Protein 7T5V (pdb70)

InterPro domains:
  IPR001387 Cro/C1-type, helix-turn-helix domain [PS50943] (9-64)
  IPR001387 Cro/C1-type, helix-turn-helix domain [SM00530] (8-64)
  IPR001387 Cro/C1-type, helix-turn-helix domain [cd00093] (6-64)
  IPR010982 Lambda repressor-like, DNA-binding domain superfamily [G3DSA:1.10.260.40] (1-75)
  IPR010982 Lambda repressor-like, DNA-binding domain superfamily [SSF47413] (3-68)
  IPR050807 Transcriptional regulator/dioxygenase, bacterial-type [PTHR46797] (2-76)

Nearest PDB structures (foldseek):
  4po6-assembly1_A  TM=9.349E-01  e=4.430E+00  Homo sapiens

Organism: Escherichia coli (NCBI:txid562)

B-factor: mean 28.22, std 9.99, range [15.95, 62.63]

Foldseek 3Di:
DVVVVVVVVVVLVPDDPVVVVVVVVVVVVVVPPD

Secondary structure (DSSP, 8-state):
-HHHHHHHHHHHHTS-HHHHHHHHHHHHHHHH--

Sequence (34 aa):
ERHLDDAFFRGYKNLEPEAKAQLRKMMLDTFKKDF

Structure (mmCIF, N/CA/C/O backbone):
data_7T5V
#
_entry.id   7T5V
#
_cell.length_a   38.383
_cell.length_b   38.383
_cell.length_c   59.428
_cell.angle_alpha  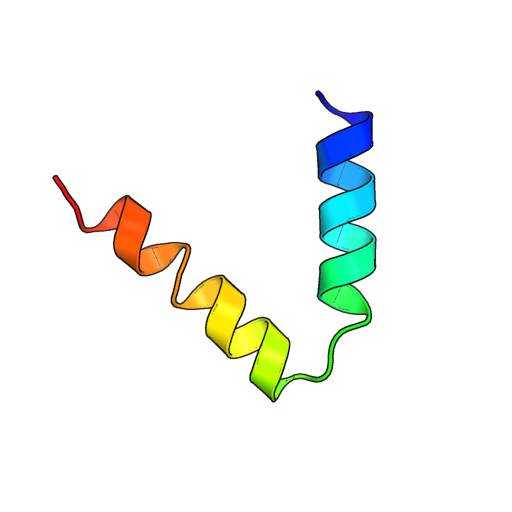 90.000
_cell.angle_beta   90.000
_cell.angle_gamma   90.000
#
_symmetry.space_group_name_H-M   'P 43 21 2'
#
loop_
_entity.id
_entity.type
_entity.pdbx_description
1 polymer 'Helix-turn-helix domain-containing protein'
2 water water
#
loop_
_atom_site.group_PDB
_atom_site.id
_atom_site.type_symbol
_atom_site.label_atom_id
_atom_site.label_alt_id
_atom_site.label_comp_id
_atom_site.label_asym_id
_atom_site.label_entity_id
_atom_site.label_seq_id
_atom_site.pdbx_PDB_ins_code
_atom_site.Cartn_x
_atom_site.Cartn_y
_atom_site.Cartn_z
_atom_site.occupancy
_atom_site.B_iso_or_equiv
_atom_site.auth_seq_id
_atom_site.auth_comp_id
_atom_site.auth_asym_id
_atom_site.auth_atom_id
_atom_site.pdbx_PDB_model_num
ATOM 1 N N . GLU A 1 11 ? -4.01930 3.01212 -1.09621 1.000 39.64554 74 GLU A N 1
ATOM 2 C CA . GLU A 1 11 ? -3.48337 3.85450 -2.16510 1.00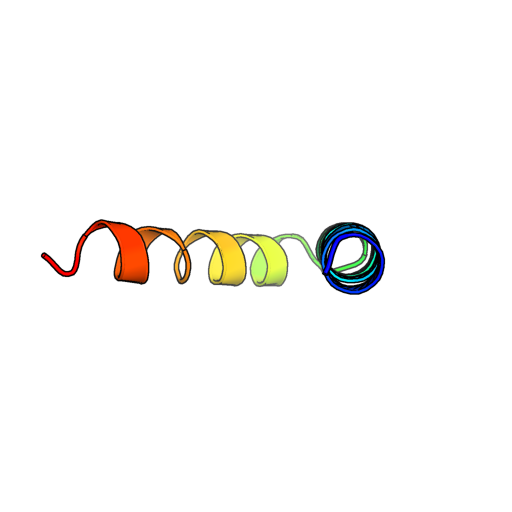0 38.61882 74 GLU A CA 1
ATOM 3 C C . GLU A 1 11 ? -3.19305 3.04818 -3.44472 1.000 33.73932 74 GLU A C 1
ATOM 4 O O . GLU A 1 11 ? -3.90206 3.17559 -4.42462 1.000 30.66976 74 GLU A O 1
ATOM 15 N N . ARG A 1 12 ? -2.17859 2.18261 -3.42547 1.000 32.07185 75 ARG A N 1
ATOM 16 C CA . ARG A 1 12 ? -1.76652 1.49968 -4.65258 1.000 30.92625 75 ARG A CA 1
ATOM 17 C C . ARG A 1 12 ? -2.87164 0.60913 -5.20634 1.000 26.48358 75 ARG A C 1
ATOM 18 O O . ARG A 1 12 ? -3.07891 0.54942 -6.42481 1.000 25.77378 75 ARG A O 1
ATOM 39 N N . HIS A 1 13 ? -3.58791 -0.09869 -4.33654 1.000 24.92894 76 HIS A N 1
ATOM 40 C CA . HIS A 1 13 ? -4.65904 -0.96905 -4.80589 1.000 24.25982 76 HIS A CA 1
ATOM 41 C C . HIS A 1 13 ? -5.81360 -0.16950 -5.38676 1.000 21.57758 76 HIS A C 1
ATOM 42 O O . HIS A 1 13 ? -6.39878 -0.57222 -6.39259 1.000 21.06223 76 HIS A O 1
ATOM 56 N N . LEU A 1 14 ? -6.12630 0.99515 -4.81523 1.000 20.56505 77 LEU A N 1
ATOM 57 C CA . LEU A 1 14 ? -7.17754 1.80956 -5.40796 1.000 20.96010 77 LEU A CA 1
ATOM 58 C C . LEU A 1 14 ? -6.75887 2.28054 -6.78806 1.000 18.96847 77 LEU A C 1
ATOM 59 O O . LEU A 1 14 ? -7.56616 2.29524 -7.71744 1.000 18.40014 77 LEU A O 1
ATOM 75 N N . ASP A 1 15 ? -5.48404 2.64548 -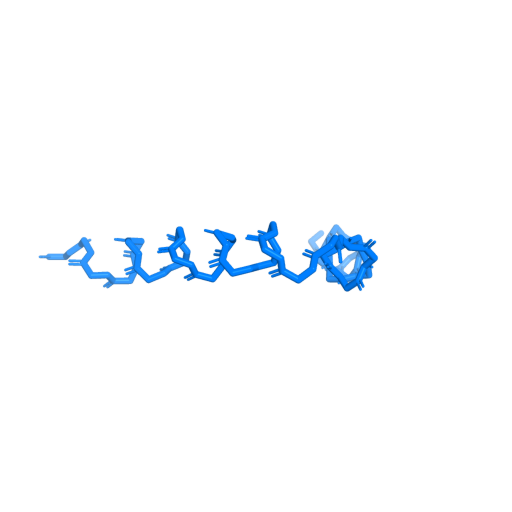6.92980 1.000 18.98472 78 ASP A N 1
ATOM 76 C CA . ASP A 1 15 ? -4.97382 3.17560 -8.18293 1.000 19.85928 78 ASP A CA 1
ATOM 77 C C . ASP A 1 15 ? -4.92415 2.09772 -9.25867 1.000 19.14639 78 ASP A C 1
ATOM 78 O O . ASP A 1 15 ? -5.28769 2.33585 -10.40768 1.000 18.25486 78 ASP A O 1
ATOM 87 N N . ASP A 1 16 ? -4.44507 0.89963 -8.90760 1.000 19.68767 79 ASP A N 1
ATOM 88 C CA . ASP A 1 16 ? -4.35244 -0.17607 -9.89462 1.000 20.48602 79 ASP A CA 1
ATOM 89 C C . ASP A 1 16 ? -5.74031 -0.63573 -10.34491 1.000 18.61599 79 ASP A C 1
ATOM 90 O O . ASP A 1 16 ? -5.95841 -0.89286 -11.53129 1.000 18.76360 79 ASP A O 1
ATOM 99 N N . ALA A 1 17 ? -6.70403 -0.68116 -9.42997 1.000 18.46483 80 ALA A N 1
ATOM 100 C CA . ALA A 1 17 ? -8.07262 -1.01120 -9.81910 1.000 17.81480 80 ALA A CA 1
ATOM 101 C C . ALA A 1 17 ? -8.65275 0.06903 -10.72431 1.000 17.86420 80 ALA A C 1
ATOM 102 O O . ALA A 1 17 ? -9.25946 -0.23288 -11.74383 1.000 17.65570 80 ALA A O 1
ATOM 109 N N . PHE A 1 18 ? -8.37342 1.33244 -10.40816 1.000 17.42536 81 PHE A N 1
ATOM 110 C CA . PHE A 1 18 ? -8.80316 2.43518 -11.25428 1.000 17.27779 81 PHE A CA 1
ATOM 111 C C . PHE A 1 18 ? -8.27455 2.26552 -12.67205 1.000 16.62464 81 PHE A C 1
ATOM 112 O O . PHE A 1 18 ? -9.01636 2.42295 -13.64535 1.000 17.03604 81 PHE A O 1
ATOM 129 N N . PHE A 1 19 ? -6.97855 1.96123 -12.82005 1.000 17.70406 82 PHE A N 1
ATOM 130 C CA . PHE A 1 19 ? -6.40803 1.83649 -14.16784 1.000 17.31810 82 PHE A CA 1
ATOM 131 C C . PHE A 1 19 ? -7.06499 0.70539 -14.94694 1.000 18.68798 82 PHE A C 1
ATOM 132 O O . PHE A 1 19 ? -7.36802 0.84314 -16.14062 1.000 17.87572 82 PHE A O 1
ATOM 149 N N . ARG A 1 20 ? -7.26660 -0.43184 -14.28869 1.000 18.60778 83 ARG A N 1
ATOM 150 C CA . ARG A 1 20 ? -7.97052 -1.53839 -14.93547 1.000 19.10095 83 ARG A CA 1
ATOM 151 C C . ARG A 1 20 ? -9.38672 -1.13739 -15.34939 1.000 18.57314 83 ARG A C 1
ATOM 152 O O . ARG A 1 20 ? -9.83288 -1.46650 -16.45987 1.000 19.71435 83 ARG A O 1
ATOM 173 N N . GLY A 1 21 ? -10.11111 -0.43111 -14.48630 1.000 18.10614 84 GLY A N 1
ATOM 174 C CA . GLY A 1 21 ? -11.43732 0.04616 -14.86515 1.000 18.81447 84 GLY A CA 1
ATOM 175 C C . GLY A 1 21 ? -11.40262 1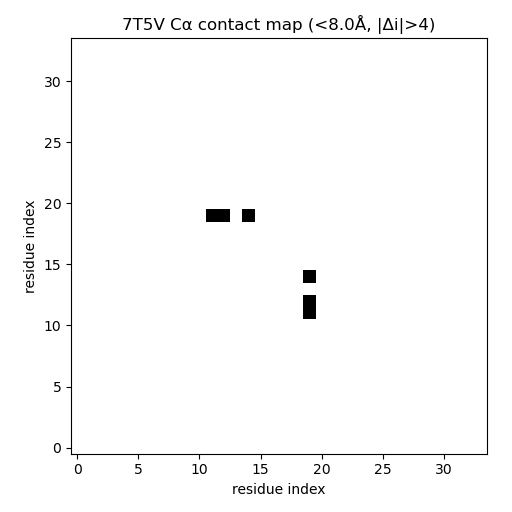.01389 -16.03102 1.000 18.81131 84 GLY A C 1
ATOM 176 O O . GLY A 1 21 ? -12.23307 0.94620 -16.93394 1.000 18.95598 84 GLY A O 1
ATOM 180 N N . TYR A 1 22 ? -10.43992 1.93120 -16.02083 1.000 18.36858 85 TYR A N 1
ATOM 181 C CA . TYR A 1 22 ? -10.27810 2.88572 -17.11398 1.000 19.33501 85 TYR A CA 1
ATOM 182 C C . TYR A 1 22 ? -10.04340 2.16812 -18.43314 1.000 19.77095 85 TYR A C 1
ATOM 183 O O . TYR A 1 22 ? -10.66530 2.49950 -19.44549 1.000 20.30894 85 TYR A O 1
ATOM 201 N N . LYS A 1 23 ? -9.21181 1.11904 -18.41841 1.000 19.55097 86 LYS A N 1
ATOM 202 C CA . LYS A 1 23 ? -8.92761 0.38405 -19.64160 1.000 21.12369 86 LYS A CA 1
ATOM 203 C C . LYS A 1 23 ? -10.12202 -0.40543 -20.14656 1.000 22.29946 86 LYS A C 1
ATOM 204 O O . LYS A 1 23 ? -10.16117 -0.73355 -21.33412 1.000 24.70048 86 LYS A O 1
ATOM 223 N N . ASN A 1 24 ? -11.09924 -0.68911 -19.28914 1.000 21.87940 87 ASN A N 1
ATOM 224 C CA . ASN A 1 24 ? -12.32340 -1.35919 -19.69354 1.000 22.86483 87 ASN A CA 1
ATOM 225 C C . ASN A 1 24 ? -13.38977 -0.40767 -20.22341 1.000 21.68231 87 ASN A C 1
ATOM 226 O O . ASN A 1 24 ? -14.42246 -0.86753 -20.70692 1.000 23.17176 87 ASN A O 1
ATOM 237 N N . LEU A 1 25 ? -13.17523 0.89532 -20.15619 1.000 20.45991 88 LEU A N 1
ATOM 238 C CA . LEU A 1 25 ? -14.14569 1.84180 -20.67166 1.000 20.25624 88 LEU A CA 1
ATOM 239 C C . LEU A 1 25 ? -14.08257 1.87997 -22.19419 1.000 19.97727 88 LEU A C 1
ATOM 240 O O . LEU A 1 25 ? -13.07681 1.52553 -22.80712 1.000 20.98002 88 LEU A O 1
ATOM 256 N N . GLU A 1 26 ? -15.16103 2.35173 -22.79807 1.000 20.60687 89 GLU A N 1
ATOM 257 C CA . GLU A 1 26 ? -15.15050 2.65613 -24.21533 1.000 20.93706 89 GLU A CA 1
ATOM 258 C C . GLU A 1 26 ? -14.11382 3.74363 -24.51111 1.000 20.10877 89 GLU A C 1
ATOM 259 O O . GLU A 1 26 ? -13.85252 4.60546 -23.66341 1.000 19.27634 89 GLU A O 1
ATOM 271 N N . PRO A 1 27 ? -13.55347 3.76461 -25.72694 1.000 20.45027 90 PRO A N 1
ATOM 272 C CA . PRO A 1 27 ? -12.50767 4.75671 -26.02649 1.000 20.47795 90 PR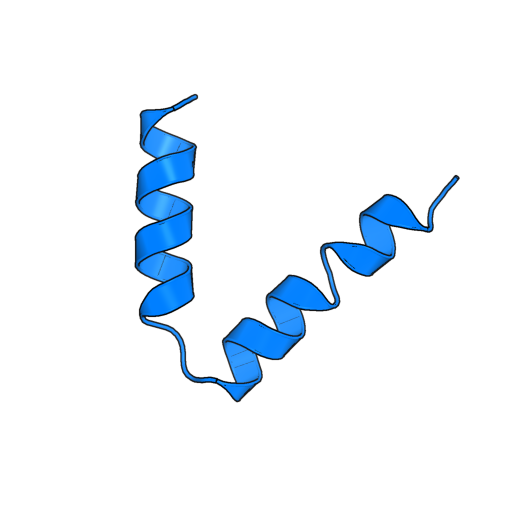O A CA 1
ATOM 273 C C . PRO A 1 27 ? -12.95151 6.17861 -25.81175 1.000 18.82393 90 PRO A C 1
ATOM 274 O O . PRO A 1 27 ? -12.15898 7.01031 -25.35641 1.000 17.94559 90 PRO A O 1
ATOM 285 N N . GLU A 1 28 ? -14.21294 6.48977 -26.10572 1.000 18.38274 91 GLU A N 1
ATOM 286 C CA . GLU A 1 28 ? -14.69886 7.86145 -25.96338 1.000 18.38867 91 GLU A CA 1
ATOM 287 C C . GLU A 1 28 ? -14.77681 8.27521 -24.49427 1.000 18.00028 91 GLU A C 1
ATOM 288 O O . GLU A 1 28 ? -14.56869 9.45347 -24.17728 1.000 17.87723 91 GLU A O 1
ATOM 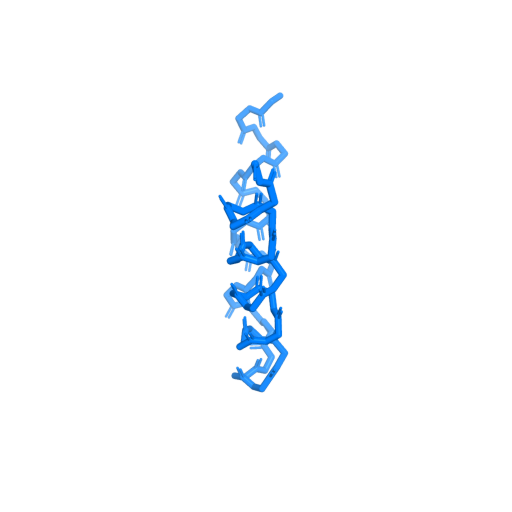300 N N . ALA A 1 29 ? -15.06316 7.34037 -23.60142 1.000 17.25515 92 ALA A N 1
ATOM 301 C CA . ALA A 1 29 ? -15.04459 7.59811 -22.16412 1.000 17.23782 92 ALA A CA 1
ATOM 302 C C . ALA A 1 29 ? -13.61899 7.72470 -21.63697 1.000 16.59380 92 ALA A C 1
ATOM 303 O O . ALA A 1 29 ? -13.33014 8.62978 -20.85242 1.000 16.25370 92 ALA A O 1
ATOM 310 N N . LYS A 1 30 ? -12.71062 6.84718 -22.07261 1.000 16.30307 93 LYS A N 1
ATOM 311 C CA . LYS A 1 30 ? -11.29821 6.99760 -21.73487 1.000 16.91582 93 LYS A CA 1
ATOM 312 C C . LYS A 1 30 ? -10.77744 8.37226 -22.10576 1.000 16.36094 93 LYS A C 1
ATOM 313 O O . LYS A 1 30 ? -10.09377 9.01935 -21.30083 1.000 16.47860 93 LYS A O 1
ATOM 332 N N . ALA A 1 31 ? -11.15804 8.87714 -23.28723 1.000 17.52331 94 ALA A N 1
ATOM 333 C CA . ALA A 1 31 ? -10.72635 10.19806 -23.71863 1.000 18.77694 94 ALA A CA 1
ATOM 334 C C . ALA A 1 31 ? -11.18383 11.28161 -22.75570 1.000 17.37877 94 ALA A C 1
ATOM 335 O O . ALA A 1 31 ? -10.45145 12.23954 -22.49274 1.000 17.03236 94 ALA A O 1
ATOM 342 N N . GLN A 1 32 ? -12.39498 11.16027 -22.22769 1.000 17.57229 95 GLN A N 1
ATOM 343 C CA . GLN A 1 32 ? -12.89647 12.14091 -21.26772 1.000 18.87897 95 GLN A CA 1
ATOM 344 C C . GLN A 1 32 ? -12.13043 12.10655 -19.95535 1.000 18.29194 95 GLN A C 1
ATOM 345 O O . GLN A 1 32 ? -11.87789 13.16153 -19.35951 1.000 17.93015 95 GLN A O 1
ATOM 359 N N . LEU A 1 33 ? -11.719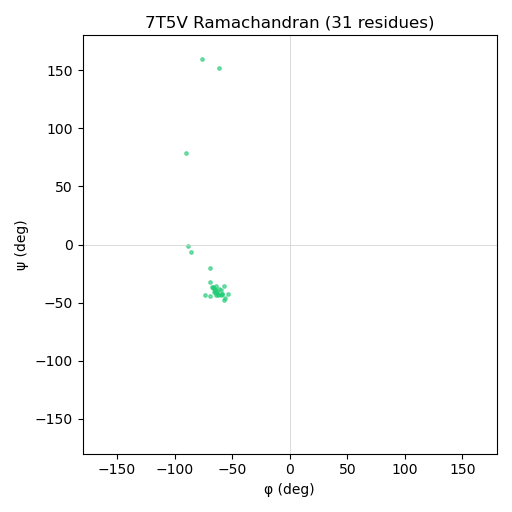43 10.91859 -19.49939 1.000 17.06551 96 LEU A N 1
ATOM 360 C CA . LEU A 1 33 ? -10.87820 10.84855 -18.31158 1.000 16.78359 96 LEU A CA 1
ATOM 361 C C . LEU A 1 33 ? -9.52353 11.50064 -18.55295 1.000 15.94540 96 LEU A C 1
ATOM 362 O O . LEU A 1 33 ? -8.99226 12.20998 -17.68566 1.000 15.96369 96 LEU A O 1
ATOM 378 N N . ARG A 1 34 ? -8.95820 11.31084 -19.73015 1.000 16.37308 97 ARG A N 1
ATOM 379 C CA . ARG A 1 34 ? -7.69488 11.97179 -20.04712 1.000 16.56291 97 ARG A CA 1
ATOM 380 C C . ARG A 1 34 ? -7.86985 13.49033 -20.08891 1.000 16.62320 97 ARG A C 1
ATOM 381 O O . ARG A 1 34 ? -7.01317 14.24146 -19.61717 1.000 16.88965 97 ARG A O 1
ATOM 402 N N . LYS A 1 35 ? -9.00130 13.96542 -20.60471 1.000 16.64821 98 LYS A N 1
ATOM 403 C CA . LYS A 1 35 ? -9.27518 15.39709 -20.59876 1.000 18.55186 98 LYS A CA 1
ATOM 404 C C . LYS A 1 35 ? -9.39651 15.93972 -19.17813 1.000 18.79140 98 LYS A C 1
ATOM 405 O O . LYS A 1 35 ? -8.88197 17.02811 -18.88691 1.000 18.81883 98 LYS A O 1
ATOM 424 N N . MET A 1 36 ? -10.06116 15.21000 -18.27993 1.000 17.41594 99 MET A N 1
ATOM 425 C CA A MET A 1 36 ? -10.16429 15.63378 -16.88265 0.500 19.11305 99 MET A CA 1
ATOM 426 C CA B MET A 1 36 ? -10.16001 15.68359 -16.89962 0.500 19.26729 99 MET A CA 1
ATOM 427 C C . MET A 1 36 ? -8.77848 15.74290 -16.24498 1.000 17.63835 99 MET A C 1
ATOM 428 O O . MET A 1 36 ? -8.50420 16.68782 -15.49629 1.000 19.11563 99 MET A O 1
ATOM 455 N N . LEU A 1 37 ? -7.91669 14.76824 -16.50429 1.000 17.55834 100 LEU A N 1
ATOM 456 C CA . LEU A 1 37 ? -6.55887 14.84589 -15.98231 1.000 18.33589 100 LEU A CA 1
ATOM 457 C C . LEU A 1 37 ? -5.87812 16.13509 -16.43051 1.000 16.94186 100 LEU A C 1
ATOM 458 O O . LEU A 1 37 ? -5.24014 16.82959 -15.63788 1.000 17.64935 100 LEU A O 1
ATOM 474 N N . ASP A 1 38 ? -6.00454 16.46128 -17.71180 1.000 18.39153 101 ASP A N 1
ATOM 475 C CA . ASP A 1 38 ? -5.38414 17.67836 -18.22096 1.000 20.83114 101 ASP A CA 1
ATOM 476 C C . ASP A 1 38 ? -5.94253 18.91553 -17.53611 1.000 20.69707 101 ASP A C 1
ATOM 477 O O . ASP A 1 38 ? -5.20460 19.85911 -17.25704 1.000 21.02076 101 ASP A O 1
ATOM 486 N N . THR A 1 39 ? -7.24437 18.93606 -17.26394 1.000 19.59473 102 THR A N 1
ATOM 487 C CA . THR A 1 39 ? -7.84022 20.05520 -16.54844 1.000 21.84082 102 THR A CA 1
ATOM 488 C C . THR A 1 39 ? -7.20577 20.26030 -15.17481 1.000 20.82410 102 THR A C 1
ATOM 489 O O . THR A 1 39 ? -6.91523 21.39584 -14.78164 1.000 21.61015 102 THR A O 1
ATOM 500 N N . PHE A 1 40 ? -6.95910 19.17681 -14.42867 1.000 18.83116 103 PHE A N 1
ATOM 501 C CA . PHE A 1 40 ? -6.26874 19.32633 -13.15822 1.000 20.09518 103 PHE A CA 1
ATOM 502 C C . PHE A 1 40 ? -4.85439 19.85322 -13.36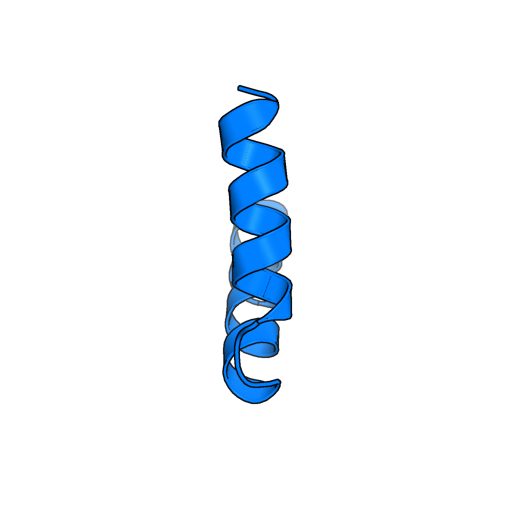778 1.000 21.65377 103 PHE A C 1
ATOM 503 O O . PHE A 1 40 ? -4.40760 20.76317 -12.65955 1.000 22.94324 103 PHE A O 1
ATOM 520 N N . LYS A 1 41 ? -4.14593 19.32023 -14.36082 1.000 21.48621 104 LYS A N 1
ATOM 521 C CA . LYS A 1 41 ? -2.76471 19.72439 -14.57569 1.000 22.77507 104 LYS A CA 1
ATOM 522 C C . LYS A 1 41 ? -2.66255 21.19623 -14.95838 1.000 23.91701 104 LYS A C 1
ATOM 523 O O . LYS A 1 41 ? -1.70009 21.87458 -14.58416 1.000 26.53698 104 LYS A O 1
ATOM 542 N N . LYS A 1 42 ? -3.62047 21.70847 -15.71856 1.000 24.23152 105 LYS A N 1
ATOM 543 C CA . LYS A 1 42 ? -3.55367 23.07548 -16.20975 1.000 25.88036 105 LYS A CA 1
ATOM 544 C C . LYS A 1 42 ? -4.16608 24.08337 -15.25690 1.000 25.28711 105 LYS A C 1
ATOM 545 O O . LYS A 1 42 ? -4.11448 25.28019 -15.53607 1.000 26.84893 105 LYS A O 1
ATOM 564 N N . ASP A 1 43 ? -4.71120 23.64527 -14.13102 1.000 23.98565 106 ASP A N 1
ATOM 565 C CA . ASP A 1 43 ? -5.28801 24.54528 -13.14136 1.000 27.76838 106 ASP A CA 1
ATOM 566 C C . ASP A 1 43 ? -4.20434 24.94696 -12.14053 1.000 34.01370 106 ASP A C 1
ATOM 567 O O . ASP A 1 43 ? -4.11347 24.42763 -11.02656 1.000 37.29307 106 ASP A O 1
ATOM 576 N N . PHE A 1 44 ? -3.36029 25.88357 -12.54211 1.000 37.77548 107 PHE A N 1
ATOM 577 C CA . PHE A 1 44 ? -2.33098 26.37376 -11.62086 1.000 42.23630 107 PHE A CA 1
ATOM 578 C C . PHE A 1 44 ? -2.13948 27.86253 -11.83027 1.000 45.64864 107 PHE A C 1
ATOM 579 O O . PHE A 1 44 ? -2.58979 28.38513 -12.85295 1.000 46.83621 107 PHE A O 1
#

Radius of gyration: 11.03 Å; Cα contacts (8 Å, |Δi|>4): 3; chains: 1; bounding box: 13×28×24 Å

Solvent-accessible surface area: 3584 Å² total; per-residue (Å²): 179,152,137,137,84,78,66,127,105,168,35,33,111,105,71,111,93,120,35,53,38,109,57,128,133,117,108,60,86,145,128,130,120,223